Protein AF-A0A7J3QE81-F1 (afdb_monomer_lite)

Secondary structure (DSSP, 8-state):
--HHHHHHHHHHHHHHHHHHHHHHHHHHHHHHHHTT-HHHHHHHHHHHHHHHHHHHHHHHHHHHTTT----SHHHHHHHHHHHHHHHHHHHHHHHHHHH---HHHHHHHHHHHHHT--

Structure (mmCIF, N/CA/C/O backbone):
data_AF-A0A7J3QE81-F1
#
_entry.id   AF-A0A7J3QE81-F1
#
loop_
_atom_site.group_PDB
_atom_site.id
_atom_site.type_symbol
_atom_site.label_atom_id
_atom_site.label_alt_id
_atom_site.label_comp_id
_atom_site.label_asym_id
_atom_site.label_entity_id
_atom_site.label_seq_id
_atom_site.pdbx_PDB_ins_code
_atom_site.Cartn_x
_atom_site.Cartn_y
_atom_site.Cartn_z
_atom_site.occupancy
_atom_site.B_iso_or_equiv
_atom_site.auth_seq_id
_atom_site.auth_comp_id
_atom_site.auth_asym_id
_atom_site.auth_atom_id
_atom_site.pdbx_PDB_model_num
ATOM 1 N N . MET A 1 1 ? -19.732 3.799 19.535 1.00 83.75 1 MET A N 1
ATOM 2 C CA . MET A 1 1 ? -18.946 3.832 18.288 1.00 83.75 1 MET A CA 1
ATOM 3 C C . MET A 1 1 ? -17.736 4.735 18.467 1.00 83.75 1 MET A C 1
ATOM 5 O O . MET A 1 1 ? -17.862 5.957 18.510 1.00 83.75 1 MET A O 1
ATOM 9 N N . ASN A 1 2 ? -16.571 4.127 18.631 1.00 92.69 2 ASN A N 1
ATOM 10 C CA . ASN A 1 2 ? -15.293 4.783 18.830 1.00 92.69 2 ASN A CA 1
ATOM 11 C C . ASN A 1 2 ? -14.618 5.048 17.473 1.00 92.69 2 ASN A C 1
ATOM 13 O O . ASN A 1 2 ? -13.885 4.216 16.943 1.00 92.69 2 ASN A O 1
ATOM 17 N N . ALA A 1 3 ? -14.851 6.234 16.907 1.00 94.56 3 ALA A N 1
ATOM 18 C CA . ALA A 1 3 ? -14.282 6.612 15.611 1.00 94.56 3 ALA A CA 1
ATOM 19 C C . ALA A 1 3 ? -12.741 6.590 15.595 1.00 94.56 3 ALA A C 1
ATOM 21 O O . ALA A 1 3 ? -12.142 6.238 14.582 1.00 94.56 3 ALA A O 1
ATOM 22 N N . LYS A 1 4 ? -12.085 6.910 16.722 1.00 97.00 4 LYS A N 1
ATOM 23 C CA . LYS A 1 4 ? -10.617 6.876 16.828 1.00 97.00 4 LYS A CA 1
ATOM 24 C C . LYS A 1 4 ? -10.076 5.454 16.705 1.00 97.00 4 LYS A C 1
ATOM 26 O O . LYS A 1 4 ? -9.052 5.260 16.059 1.00 97.00 4 LYS A O 1
ATOM 31 N N . ALA A 1 5 ? -10.773 4.478 17.288 1.00 96.94 5 ALA A N 1
ATOM 32 C CA . ALA A 1 5 ? -10.414 3.069 17.159 1.00 96.94 5 ALA A CA 1
ATOM 33 C C . ALA A 1 5 ? -10.543 2.585 15.713 1.00 96.94 5 ALA A C 1
ATOM 35 O O . ALA A 1 5 ? -9.614 1.980 15.189 1.00 96.94 5 ALA A O 1
ATOM 36 N N . ILE A 1 6 ? -11.639 2.942 15.036 1.00 97.69 6 ILE A N 1
ATOM 37 C CA . ILE A 1 6 ? -11.845 2.616 13.617 1.00 97.69 6 ILE A CA 1
ATOM 38 C C . ILE A 1 6 ? -10.710 3.195 12.759 1.00 97.69 6 ILE A C 1
ATOM 40 O O . ILE A 1 6 ? -10.081 2.462 11.997 1.00 97.69 6 ILE A O 1
ATOM 44 N N . ILE A 1 7 ? -10.405 4.492 12.910 1.00 97.88 7 ILE A N 1
ATOM 45 C CA . ILE A 1 7 ? -9.332 5.161 12.155 1.00 97.88 7 ILE A CA 1
ATOM 46 C C . ILE A 1 7 ? -7.980 4.498 12.427 1.00 97.88 7 ILE A C 1
ATOM 48 O O . ILE A 1 7 ? -7.225 4.247 11.486 1.00 97.88 7 ILE A O 1
ATOM 52 N N . TYR A 1 8 ? -7.676 4.190 13.690 1.00 98.12 8 TYR A N 1
ATOM 53 C CA . TYR A 1 8 ? -6.443 3.503 14.060 1.00 98.12 8 TYR A CA 1
ATOM 54 C C . TYR A 1 8 ? -6.327 2.144 13.365 1.00 98.12 8 TYR A C 1
ATOM 56 O O . TYR A 1 8 ? -5.337 1.897 12.677 1.00 98.12 8 TYR A O 1
ATOM 64 N N . THR A 1 9 ? -7.346 1.288 13.483 1.00 97.75 9 THR A N 1
ATOM 65 C CA . THR 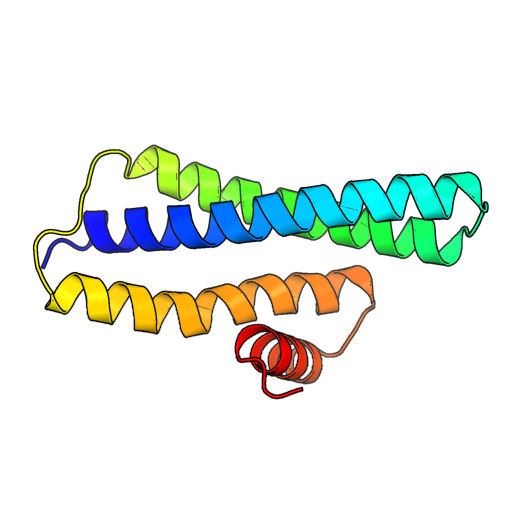A 1 9 ? -7.324 -0.059 12.901 1.00 97.75 9 THR A CA 1
ATOM 66 C C . THR A 1 9 ? -7.215 -0.016 11.377 1.00 97.75 9 THR A C 1
ATOM 68 O O . THR A 1 9 ? -6.366 -0.709 10.817 1.00 97.75 9 THR A O 1
ATOM 71 N N . VAL A 1 10 ? -7.988 0.842 10.703 1.00 98.06 10 VAL A N 1
ATOM 72 C CA . VAL A 1 10 ? -7.892 1.035 9.243 1.00 98.06 10 VAL A CA 1
ATOM 73 C C . VAL A 1 10 ? -6.484 1.485 8.839 1.00 98.06 10 VAL A C 1
ATOM 75 O O . VAL A 1 10 ? -5.908 0.943 7.897 1.00 98.06 10 VAL A O 1
ATOM 78 N N . SER A 1 11 ? -5.896 2.433 9.571 1.00 98.00 11 SER A N 1
ATOM 79 C CA . SER A 1 11 ? -4.557 2.957 9.269 1.00 98.00 11 SER A CA 1
ATOM 80 C C . SER A 1 11 ? -3.462 1.911 9.480 1.00 98.00 11 SER A C 1
ATOM 82 O O . SER A 1 11 ? -2.517 1.844 8.692 1.00 98.00 11 SER A O 1
ATOM 84 N N . VAL A 1 12 ? -3.590 1.064 10.506 1.00 97.75 12 VAL A N 1
ATOM 85 C CA . VAL A 1 12 ? -2.682 -0.071 10.737 1.00 97.75 12 VAL A CA 1
ATOM 86 C C . VAL A 1 12 ? -2.792 -1.091 9.603 1.00 97.75 12 VAL A C 1
ATOM 88 O O . VAL A 1 12 ? -1.761 -1.515 9.083 1.00 97.75 12 VAL A O 1
ATOM 91 N N . LEU A 1 13 ? -4.010 -1.433 9.169 1.00 97.31 13 LEU A N 1
ATOM 92 C CA . LEU A 1 13 ? -4.227 -2.354 8.048 1.00 97.31 13 LEU A CA 1
ATOM 93 C C . LEU A 1 13 ? -3.591 -1.826 6.757 1.00 97.31 13 LEU A C 1
ATOM 95 O O . LEU A 1 13 ? -2.778 -2.526 6.155 1.00 97.31 13 LEU A O 1
ATOM 99 N N . ILE A 1 14 ? -3.874 -0.575 6.383 1.00 98.12 14 ILE A N 1
ATOM 100 C CA . ILE A 1 14 ? -3.272 0.067 5.203 1.00 98.12 14 ILE A CA 1
ATOM 101 C C . ILE A 1 14 ? -1.742 0.049 5.303 1.00 98.12 14 ILE A C 1
ATOM 103 O O . ILE A 1 14 ? -1.070 -0.382 4.369 1.00 98.12 14 ILE A O 1
ATOM 107 N N . SER A 1 15 ? -1.184 0.447 6.451 1.00 98.00 15 SER A N 1
ATOM 108 C CA . SER A 1 15 ? 0.271 0.469 6.651 1.00 98.00 15 SER A CA 1
ATOM 109 C C . SER A 1 15 ? 0.887 -0.923 6.520 1.00 98.00 15 SER A C 1
ATOM 111 O O . SER A 1 15 ? 1.943 -1.067 5.914 1.00 98.00 15 SER A O 1
ATOM 113 N N . SER A 1 16 ? 0.225 -1.958 7.046 1.00 97.06 16 SER A N 1
ATOM 114 C CA . SER A 1 16 ? 0.714 -3.337 6.961 1.00 97.06 16 SER A CA 1
ATOM 115 C C . SER A 1 16 ? 0.762 -3.852 5.520 1.00 97.06 16 SER A C 1
ATOM 117 O O . SER A 1 16 ? 1.779 -4.407 5.105 1.00 97.06 16 SER A O 1
ATOM 119 N N . VAL A 1 17 ? -0.282 -3.587 4.726 1.00 96.62 17 VAL A N 1
ATOM 120 C CA . VAL A 1 17 ? -0.330 -3.953 3.303 1.00 96.62 17 VAL A CA 1
ATOM 121 C C . VAL A 1 17 ? 0.754 -3.209 2.526 1.00 96.62 17 VAL A C 1
ATOM 123 O O . VAL A 1 17 ? 1.528 -3.827 1.797 1.00 96.62 17 VAL A O 1
ATOM 126 N N . LEU A 1 18 ? 0.876 -1.896 2.729 1.00 97.94 18 LEU A N 1
ATOM 127 C CA . LEU A 1 18 ? 1.887 -1.081 2.056 1.00 97.94 18 LEU A CA 1
ATOM 128 C C . LEU A 1 18 ? 3.318 -1.479 2.438 1.00 97.94 18 LEU A C 1
ATOM 130 O O . LEU A 1 18 ? 4.208 -1.416 1.596 1.00 97.94 18 LEU A O 1
ATOM 134 N N . PHE A 1 19 ? 3.550 -1.929 3.672 1.00 98.12 19 PHE A N 1
ATOM 135 C CA . PHE A 1 19 ? 4.858 -2.429 4.093 1.00 98.12 19 PHE A CA 1
ATOM 136 C C . PHE A 1 19 ? 5.241 -3.723 3.359 1.00 98.12 19 PHE A C 1
ATOM 138 O O . PHE A 1 19 ? 6.379 -3.864 2.909 1.00 98.12 19 PHE A O 1
ATOM 145 N N . ILE A 1 20 ? 4.287 -4.642 3.172 1.00 97.25 20 ILE A N 1
ATOM 146 C CA . ILE A 1 20 ? 4.494 -5.859 2.370 1.00 97.25 20 ILE A CA 1
ATOM 147 C C . ILE A 1 20 ? 4.802 -5.483 0.914 1.00 97.25 20 ILE A C 1
ATOM 149 O O . ILE A 1 20 ? 5.779 -5.963 0.340 1.00 97.25 20 ILE A O 1
ATOM 153 N N . LEU A 1 21 ? 4.015 -4.575 0.334 1.00 96.69 21 LEU A N 1
ATOM 154 C CA . LEU A 1 21 ? 4.211 -4.099 -1.037 1.00 96.69 21 LEU A CA 1
ATOM 155 C C . LEU A 1 21 ? 5.547 -3.359 -1.227 1.00 96.69 21 LEU A C 1
ATOM 157 O O . LEU A 1 21 ? 6.176 -3.501 -2.278 1.00 96.69 21 LEU A O 1
ATOM 161 N N . MET A 1 22 ? 6.015 -2.624 -0.213 1.00 98.00 22 MET A N 1
ATOM 162 C CA . MET A 1 22 ? 7.344 -2.004 -0.188 1.00 98.00 22 MET A CA 1
ATOM 163 C C . MET A 1 22 ? 8.445 -3.066 -0.247 1.00 98.00 22 MET A C 1
ATOM 165 O O . MET A 1 22 ? 9.350 -2.966 -1.073 1.00 98.00 22 MET A O 1
ATOM 169 N N . ALA A 1 23 ? 8.357 -4.101 0.595 1.00 97.94 23 ALA A N 1
ATOM 170 C CA . ALA A 1 23 ? 9.336 -5.186 0.610 1.00 97.94 23 ALA A CA 1
ATOM 171 C C . ALA A 1 23 ? 9.411 -5.892 -0.753 1.00 97.94 23 ALA A C 1
ATOM 173 O O . ALA A 1 23 ? 10.504 -6.099 -1.279 1.00 97.94 23 ALA A O 1
ATOM 174 N N . ILE A 1 24 ? 8.256 -6.175 -1.365 1.00 97.06 24 ILE A N 1
ATOM 175 C CA . ILE A 1 24 ? 8.172 -6.735 -2.722 1.00 97.06 24 ILE A CA 1
ATOM 176 C C . ILE A 1 24 ? 8.822 -5.790 -3.746 1.00 97.06 24 ILE A C 1
ATOM 178 O O . ILE A 1 24 ? 9.627 -6.231 -4.565 1.00 97.06 24 ILE A O 1
ATOM 182 N N . GLY A 1 25 ? 8.546 -4.486 -3.675 1.00 97.12 25 GLY A N 1
ATOM 183 C CA . GLY A 1 25 ? 9.163 -3.493 -4.559 1.00 97.12 25 GLY A CA 1
ATOM 184 C C . GLY A 1 25 ? 10.685 -3.439 -4.456 1.00 97.12 25 GLY A C 1
ATOM 185 O O . GLY A 1 25 ? 11.363 -3.318 -5.471 1.00 97.12 25 GLY A O 1
ATOM 186 N N . ILE A 1 26 ? 11.237 -3.567 -3.246 1.00 98.12 26 ILE A N 1
ATOM 187 C CA . ILE A 1 26 ? 12.691 -3.590 -3.028 1.00 98.12 26 ILE A CA 1
ATOM 188 C C . ILE A 1 26 ? 13.309 -4.839 -3.668 1.00 98.12 26 ILE A C 1
ATOM 190 O O . ILE A 1 26 ? 14.376 -4.744 -4.274 1.00 98.12 26 ILE A O 1
ATOM 194 N N . ILE A 1 27 ? 12.635 -5.993 -3.590 1.00 98.12 27 ILE A N 1
ATOM 195 C CA . ILE A 1 27 ? 13.067 -7.219 -4.281 1.00 98.12 27 ILE A CA 1
ATOM 196 C C . ILE A 1 27 ? 13.098 -6.986 -5.798 1.00 98.12 27 ILE A C 1
ATOM 198 O O . ILE A 1 27 ? 14.091 -7.299 -6.449 1.00 98.12 27 ILE A O 1
ATOM 202 N N . PHE A 1 28 ? 12.057 -6.387 -6.377 1.00 97.12 28 PHE A N 1
ATOM 203 C CA . PHE A 1 28 ? 12.053 -6.082 -7.811 1.00 97.12 28 PHE A CA 1
ATOM 204 C C . PHE A 1 28 ? 13.108 -5.044 -8.201 1.00 97.12 28 PHE A C 1
ATOM 206 O O . PHE A 1 28 ? 13.750 -5.188 -9.238 1.00 97.12 28 PHE A O 1
ATOM 213 N N . TYR A 1 29 ? 13.357 -4.044 -7.356 1.00 96.81 29 TYR A N 1
ATOM 214 C CA . TYR A 1 29 ? 14.400 -3.050 -7.593 1.00 96.81 29 TYR A CA 1
ATOM 215 C C . TYR A 1 29 ? 15.782 -3.704 -7.692 1.00 96.81 29 TYR A C 1
ATOM 217 O O . TYR A 1 29 ? 16.540 -3.405 -8.615 1.00 96.81 29 TYR A O 1
ATOM 225 N N . THR A 1 30 ? 16.111 -4.620 -6.774 1.00 96.25 30 THR A N 1
ATOM 226 C CA . THR A 1 30 ? 17.403 -5.321 -6.805 1.00 96.25 30 THR A CA 1
ATOM 227 C C . THR A 1 30 ? 17.517 -6.246 -8.012 1.00 96.25 30 THR A C 1
ATOM 229 O O . THR A 1 30 ? 18.572 -6.269 -8.644 1.00 96.25 30 THR A O 1
ATOM 232 N N . LEU A 1 31 ? 16.434 -6.937 -8.386 1.00 96.75 31 LEU A N 1
ATOM 233 C CA . LEU A 1 31 ? 16.390 -7.758 -9.596 1.00 96.75 31 LEU A CA 1
ATOM 234 C C . LEU A 1 31 ? 16.623 -6.912 -10.855 1.00 96.75 31 LEU A C 1
ATOM 236 O O . LEU A 1 31 ? 17.557 -7.187 -11.602 1.00 96.75 31 LEU A O 1
ATOM 240 N N . TYR A 1 32 ? 15.843 -5.856 -11.087 1.00 96.81 32 TYR A N 1
ATOM 241 C CA . TYR A 1 32 ? 15.988 -5.039 -12.300 1.00 96.81 32 TYR A CA 1
ATOM 242 C C . TYR A 1 32 ? 17.318 -4.285 -12.361 1.00 96.81 32 TYR A C 1
ATOM 244 O O . TYR A 1 32 ? 17.861 -4.092 -13.447 1.00 96.81 32 TYR A O 1
ATOM 252 N N . SER A 1 33 ? 17.875 -3.920 -11.204 1.00 95.25 33 SER A N 1
ATOM 253 C CA . SER A 1 33 ? 19.234 -3.382 -11.111 1.00 95.25 33 SER A CA 1
ATOM 254 C C . SER A 1 33 ? 20.281 -4.418 -11.539 1.00 95.25 33 SER A C 1
ATOM 256 O O . SER A 1 33 ? 21.156 -4.109 -12.345 1.00 95.25 33 SER A O 1
ATOM 258 N N . TYR A 1 34 ? 20.154 -5.669 -11.082 1.00 96.00 34 TYR A N 1
ATOM 259 C CA . TYR A 1 34 ? 21.061 -6.759 -11.457 1.00 96.00 34 TYR A CA 1
ATOM 260 C C . TYR A 1 34 ? 21.037 -7.053 -12.965 1.00 96.00 34 TYR A C 1
ATOM 262 O O . TYR A 1 34 ? 22.090 -7.190 -13.585 1.00 96.00 34 TYR A O 1
ATOM 270 N N . TRP A 1 35 ? 19.847 -7.094 -13.569 1.00 95.88 35 TRP A N 1
ATOM 271 C CA . TRP A 1 35 ? 19.675 -7.343 -15.007 1.00 95.88 35 TRP A CA 1
ATOM 272 C C . TRP A 1 35 ? 19.909 -6.104 -15.888 1.00 95.88 35 TRP A C 1
ATOM 274 O O . TRP A 1 35 ? 19.855 -6.214 -17.108 1.00 95.88 35 TRP A O 1
ATOM 284 N N . SER A 1 36 ? 20.213 -4.939 -15.300 1.00 94.31 36 SER A N 1
ATOM 285 C CA . SER A 1 36 ? 20.419 -3.667 -16.017 1.00 94.31 36 SER A CA 1
ATOM 286 C C . SER A 1 36 ? 19.213 -3.210 -16.863 1.00 94.31 36 SER A C 1
ATOM 288 O O . SER A 1 36 ? 19.371 -2.517 -17.869 1.00 94.31 36 SER A O 1
ATOM 290 N N . GLU A 1 37 ? 17.995 -3.547 -16.431 1.00 95.94 37 GLU A N 1
ATOM 291 C CA . GLU A 1 37 ? 16.739 -3.183 -17.102 1.00 95.94 37 GLU A CA 1
ATOM 292 C C . GLU A 1 37 ? 16.284 -1.772 -16.693 1.00 95.94 37 GLU A C 1
ATOM 294 O O . GLU A 1 37 ? 15.476 -1.587 -15.778 1.00 95.94 37 GLU A O 1
ATOM 299 N N . LEU A 1 38 ? 16.812 -0.746 -17.370 1.00 94.06 38 LEU A N 1
ATOM 300 C CA . LEU A 1 38 ? 16.623 0.668 -17.000 1.00 94.06 38 LEU A CA 1
ATOM 301 C C . LEU A 1 38 ? 15.149 1.110 -16.945 1.00 94.06 38 LEU A C 1
ATOM 303 O O . LEU A 1 38 ? 14.763 1.877 -16.056 1.00 94.06 38 LEU A O 1
ATOM 307 N N . ASN A 1 39 ? 14.313 0.617 -17.862 1.00 94.81 39 ASN A N 1
ATOM 308 C CA . ASN A 1 39 ? 12.886 0.951 -17.887 1.00 94.81 39 ASN A CA 1
ATOM 309 C C . ASN A 1 39 ? 12.161 0.383 -16.660 1.00 94.81 39 ASN A C 1
ATOM 311 O O . ASN A 1 39 ? 11.455 1.112 -15.960 1.00 94.81 39 ASN A O 1
ATOM 315 N N . ALA A 1 40 ? 12.384 -0.898 -16.357 1.00 94.69 40 ALA A N 1
ATOM 316 C CA . ALA A 1 40 ? 11.779 -1.556 -15.202 1.00 94.69 40 ALA A CA 1
ATOM 317 C C . ALA A 1 40 ? 12.292 -0.966 -13.878 1.00 94.69 40 ALA A C 1
ATOM 319 O O . ALA A 1 40 ? 11.517 -0.780 -12.935 1.00 94.69 40 ALA A O 1
ATOM 320 N N . LEU A 1 41 ? 13.573 -0.587 -13.824 1.00 96.62 41 LEU A N 1
ATOM 321 C CA . LEU A 1 41 ? 14.163 0.117 -12.687 1.00 96.62 41 LEU A CA 1
ATOM 322 C C . LEU A 1 41 ? 13.464 1.462 -12.439 1.00 96.62 41 LEU A C 1
ATOM 324 O O . LEU A 1 41 ? 13.088 1.759 -11.307 1.00 96.62 41 LEU A O 1
ATOM 328 N N . THR A 1 42 ? 13.233 2.247 -13.495 1.00 96.81 42 THR A N 1
ATOM 329 C CA . THR A 1 42 ? 12.570 3.559 -13.405 1.00 96.81 42 THR A CA 1
ATOM 330 C C . THR A 1 42 ? 11.139 3.423 -12.886 1.00 96.81 42 THR A C 1
ATOM 332 O O . THR A 1 42 ? 10.749 4.135 -11.959 1.00 96.81 42 THR A O 1
ATOM 335 N N . ILE A 1 43 ? 10.375 2.463 -13.417 1.00 97.31 43 ILE A N 1
ATOM 336 C CA . ILE A 1 43 ? 9.016 2.157 -12.943 1.00 97.31 43 ILE A CA 1
ATOM 337 C C . ILE A 1 43 ? 9.041 1.746 -11.467 1.00 97.31 43 ILE A C 1
ATOM 339 O O . ILE A 1 43 ? 8.251 2.248 -10.667 1.00 97.31 43 ILE A O 1
ATOM 343 N N . THR A 1 44 ? 9.984 0.885 -11.081 1.00 97.69 44 THR A N 1
ATOM 344 C CA . THR A 1 44 ? 10.089 0.392 -9.702 1.00 97.69 44 THR A CA 1
ATOM 345 C C . THR A 1 44 ? 10.455 1.508 -8.725 1.00 97.69 44 THR A C 1
ATOM 347 O O . THR A 1 44 ? 9.909 1.565 -7.626 1.00 97.69 44 THR A O 1
ATOM 350 N N . ILE A 1 45 ? 11.312 2.454 -9.118 1.00 97.94 45 ILE A N 1
ATOM 351 C CA . ILE A 1 45 ? 11.611 3.639 -8.300 1.00 97.94 45 ILE A CA 1
ATOM 352 C C . ILE A 1 45 ? 10.346 4.484 -8.096 1.00 97.94 45 ILE A C 1
ATOM 354 O O . ILE A 1 45 ? 10.044 4.861 -6.962 1.00 97.94 45 ILE A O 1
ATOM 358 N N . ARG A 1 46 ? 9.569 4.745 -9.159 1.00 98.06 46 ARG A N 1
ATOM 359 C CA . ARG A 1 46 ? 8.296 5.486 -9.052 1.00 98.06 46 ARG A CA 1
ATOM 360 C C . ARG A 1 46 ? 7.305 4.765 -8.133 1.00 98.06 46 ARG A C 1
ATOM 362 O O . ARG A 1 46 ? 6.696 5.400 -7.275 1.00 98.06 46 ARG A O 1
ATOM 369 N N . TYR A 1 47 ? 7.190 3.446 -8.274 1.00 98.06 47 TYR A N 1
ATOM 370 C CA . TYR A 1 47 ? 6.390 2.582 -7.403 1.00 98.06 47 TYR A CA 1
ATOM 371 C C . TYR A 1 47 ? 6.807 2.715 -5.929 1.00 98.06 47 TYR A C 1
ATOM 373 O O . TYR A 1 47 ? 5.964 2.975 -5.070 1.00 98.06 47 TYR A O 1
ATOM 381 N N . LEU A 1 48 ? 8.108 2.618 -5.632 1.00 98.44 48 LEU A N 1
ATOM 382 C CA . LEU A 1 48 ? 8.635 2.741 -4.270 1.00 98.44 48 LEU A CA 1
ATOM 383 C C . LEU A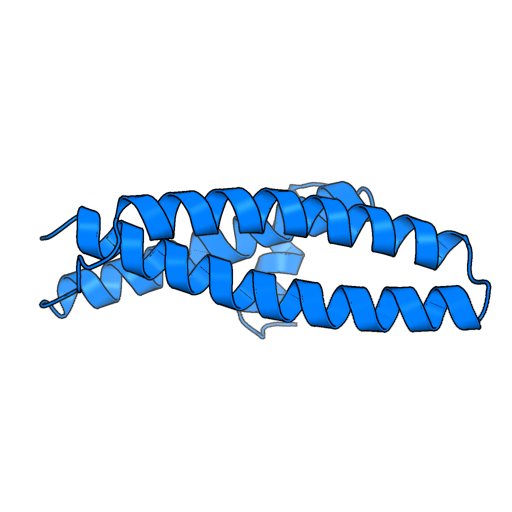 1 48 ? 8.366 4.128 -3.671 1.00 98.44 48 LEU A C 1
ATOM 385 O O . LEU A 1 48 ? 8.009 4.219 -2.498 1.00 98.44 48 LEU A O 1
ATOM 389 N N . ILE A 1 49 ? 8.481 5.198 -4.464 1.00 98.31 49 ILE A N 1
ATOM 390 C CA . ILE A 1 49 ? 8.150 6.565 -4.029 1.00 98.31 49 ILE A CA 1
ATOM 391 C C . ILE A 1 49 ? 6.662 6.678 -3.678 1.00 98.31 49 ILE A C 1
ATOM 393 O O . ILE A 1 49 ? 6.331 7.180 -2.602 1.00 98.31 49 ILE A O 1
ATOM 397 N N . ALA A 1 50 ? 5.769 6.186 -4.543 1.00 97.88 50 ALA A N 1
ATOM 398 C CA . 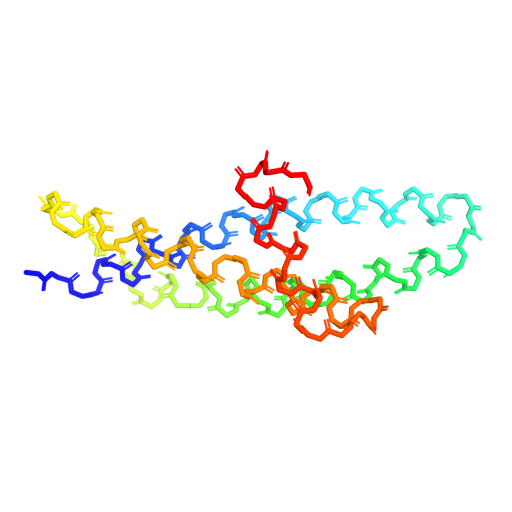ALA A 1 50 ? 4.329 6.223 -4.288 1.00 97.88 50 ALA A CA 1
ATOM 399 C C . ALA A 1 50 ? 3.971 5.479 -2.994 1.00 97.88 50 ALA A C 1
ATOM 401 O O . ALA A 1 50 ? 3.273 6.027 -2.138 1.00 97.88 50 ALA A O 1
ATOM 402 N N . ILE A 1 51 ? 4.523 4.277 -2.799 1.00 98.31 51 ILE A N 1
ATOM 403 C CA . ILE A 1 51 ? 4.313 3.513 -1.566 1.00 98.31 51 ILE A CA 1
ATOM 404 C C . ILE A 1 51 ? 4.907 4.225 -0.357 1.00 98.31 51 ILE A C 1
ATOM 406 O O . ILE A 1 51 ? 4.249 4.276 0.676 1.00 98.31 51 ILE A O 1
ATOM 410 N N . ALA A 1 52 ? 6.113 4.788 -0.452 1.00 98.25 52 ALA A N 1
ATOM 411 C CA . ALA A 1 52 ? 6.749 5.476 0.671 1.00 98.25 52 ALA A CA 1
ATOM 412 C C . ALA A 1 52 ? 5.893 6.647 1.173 1.00 98.25 52 ALA A C 1
ATOM 414 O O . ALA A 1 52 ? 5.731 6.814 2.385 1.00 98.25 52 ALA A O 1
ATOM 415 N N . ILE A 1 53 ? 5.302 7.420 0.258 1.00 97.94 53 ILE A N 1
ATOM 416 C CA . ILE A 1 53 ? 4.401 8.528 0.597 1.00 97.94 53 ILE A CA 1
ATOM 417 C C . ILE A 1 53 ? 3.139 7.993 1.283 1.00 97.94 53 ILE A C 1
ATOM 419 O O . ILE A 1 53 ? 2.819 8.419 2.396 1.00 97.94 53 ILE A O 1
ATOM 423 N N . SER A 1 54 ? 2.448 7.030 0.668 1.00 97.94 54 SER A N 1
ATOM 424 C CA . SER A 1 54 ? 1.214 6.460 1.224 1.00 97.94 54 SER A CA 1
ATOM 425 C C . SER A 1 54 ? 1.441 5.784 2.579 1.00 97.94 54 SER A C 1
ATOM 427 O O . SER A 1 54 ? 0.662 5.998 3.509 1.00 97.94 54 SER A O 1
ATOM 429 N N . LEU A 1 55 ? 2.536 5.032 2.718 1.00 98.38 55 LEU A N 1
ATOM 430 C CA . LEU A 1 55 ? 2.928 4.350 3.950 1.00 98.38 55 LEU A CA 1
ATOM 431 C C . LEU A 1 55 ? 3.263 5.351 5.053 1.00 98.38 55 LEU A C 1
ATOM 433 O O . LEU A 1 55 ? 2.897 5.133 6.206 1.00 98.38 55 LEU A O 1
ATOM 437 N N . SER A 1 56 ? 3.933 6.456 4.716 1.00 98.25 56 SER A N 1
ATOM 438 C CA . SER A 1 56 ? 4.233 7.517 5.681 1.00 98.25 56 SER A CA 1
ATOM 439 C C . SER A 1 56 ? 2.946 8.137 6.216 1.00 98.25 56 SER A C 1
ATOM 441 O O . SER A 1 56 ? 2.781 8.249 7.429 1.00 98.25 56 SER A O 1
ATOM 443 N N . ILE A 1 57 ? 1.998 8.469 5.333 1.00 98.12 57 ILE A N 1
ATOM 444 C CA . ILE A 1 57 ? 0.703 9.042 5.724 1.00 98.12 57 ILE A CA 1
ATOM 445 C C . ILE A 1 57 ? -0.064 8.069 6.627 1.00 98.12 57 ILE A C 1
ATOM 447 O O . ILE A 1 57 ? -0.478 8.449 7.724 1.00 98.12 57 ILE A O 1
ATOM 451 N N . SER A 1 58 ? -0.220 6.808 6.213 1.00 97.88 58 SER A N 1
ATOM 452 C CA . SER A 1 58 ? -0.968 5.819 6.996 1.00 97.88 58 SER A CA 1
ATOM 453 C C . SER A 1 58 ? -0.299 5.525 8.341 1.00 97.88 58 SER A C 1
ATOM 455 O O . SER A 1 58 ? -0.985 5.413 9.358 1.00 97.88 58 SER A O 1
ATOM 457 N N . SER A 1 59 ? 1.036 5.477 8.379 1.00 98.00 59 SER A N 1
ATOM 458 C CA . SER A 1 59 ? 1.799 5.244 9.610 1.00 98.00 59 SER A CA 1
ATOM 459 C C . SER A 1 59 ? 1.706 6.426 10.574 1.00 98.00 59 SER A C 1
ATOM 461 O O . SER A 1 59 ? 1.573 6.214 11.778 1.00 98.00 59 SER A O 1
ATOM 463 N N . ILE A 1 60 ? 1.719 7.666 10.070 1.00 98.44 60 ILE A N 1
ATOM 464 C CA . ILE A 1 60 ? 1.517 8.872 10.888 1.00 98.44 60 ILE A CA 1
ATOM 465 C C . ILE A 1 60 ? 0.121 8.853 11.516 1.00 98.44 60 ILE A C 1
ATOM 467 O O . ILE A 1 60 ? -0.009 9.067 12.721 1.00 98.44 60 ILE A O 1
ATOM 471 N N . ILE A 1 61 ? -0.920 8.542 10.738 1.00 98.06 61 ILE A N 1
ATOM 472 C CA . ILE A 1 61 ? -2.290 8.451 11.264 1.00 98.06 61 ILE A CA 1
ATOM 473 C C . ILE A 1 61 ? -2.381 7.335 12.317 1.00 98.06 61 ILE A C 1
ATOM 475 O O . ILE A 1 61 ? -2.905 7.559 13.411 1.00 98.06 61 ILE A O 1
ATOM 479 N N . ALA A 1 62 ? -1.810 6.158 12.041 1.00 97.62 62 ALA A N 1
ATOM 480 C CA . ALA A 1 62 ? -1.761 5.057 13.002 1.00 97.62 62 ALA A CA 1
ATOM 481 C C . ALA A 1 62 ? -1.021 5.448 14.294 1.00 97.62 62 ALA A C 1
ATOM 483 O O . ALA A 1 62 ? -1.442 5.073 15.388 1.00 97.62 62 ALA A O 1
ATOM 484 N N . PHE A 1 63 ? 0.053 6.232 14.195 1.00 97.56 63 PHE A N 1
ATOM 485 C CA . PHE A 1 63 ? 0.792 6.724 15.353 1.00 97.56 63 PHE A CA 1
ATOM 486 C C . PHE A 1 63 ? -0.032 7.712 16.191 1.00 97.56 63 PHE A C 1
ATOM 488 O O . PHE A 1 63 ? -0.082 7.570 17.413 1.00 97.56 63 PHE A O 1
ATOM 495 N N . ILE A 1 64 ? -0.730 8.659 15.551 1.00 98.00 64 ILE A N 1
ATOM 496 C CA . ILE A 1 64 ? -1.577 9.660 16.226 1.00 98.00 64 ILE A CA 1
ATOM 497 C C . ILE A 1 64 ? -2.696 8.994 17.039 1.00 98.00 64 ILE A C 1
ATOM 499 O O . ILE A 1 64 ? -2.977 9.409 18.163 1.00 98.00 64 ILE A O 1
ATOM 503 N N . PHE A 1 65 ? -3.328 7.953 16.493 1.00 97.19 65 PHE A N 1
ATOM 504 C CA . PHE A 1 65 ? -4.453 7.263 17.137 1.00 97.19 65 PHE A CA 1
ATOM 505 C C . PHE A 1 65 ? -4.054 5.969 17.861 1.00 97.19 65 PHE A C 1
ATOM 507 O O . PHE A 1 65 ? -4.922 5.163 18.208 1.00 97.19 65 PHE A O 1
ATOM 514 N N . LYS A 1 66 ? -2.759 5.764 18.126 1.00 95.06 66 LYS A N 1
ATOM 515 C CA . LYS A 1 66 ? -2.246 4.555 18.778 1.00 95.06 66 LYS A CA 1
ATOM 516 C C . LYS A 1 66 ? -2.963 4.258 20.099 1.00 95.06 66 LYS A C 1
ATOM 518 O O . LYS A 1 66 ? -3.180 5.144 20.919 1.00 95.06 66 LYS A O 1
ATOM 523 N N . GLY A 1 67 ? -3.293 2.982 20.311 1.00 91.12 67 GLY A N 1
ATOM 524 C CA . GLY A 1 67 ? -3.905 2.487 21.550 1.00 91.12 67 GLY A CA 1
ATOM 525 C C . GLY A 1 67 ? -5.435 2.548 21.587 1.00 91.12 67 GLY A C 1
ATOM 526 O O . GLY A 1 67 ? -6.028 2.041 22.535 1.00 91.12 67 GLY A O 1
ATOM 527 N N . ASN A 1 68 ? -6.090 3.104 20.562 1.00 93.19 68 ASN A N 1
ATOM 528 C CA . ASN A 1 68 ? -7.545 3.027 20.435 1.00 93.19 68 ASN A CA 1
ATOM 529 C C . ASN A 1 68 ? -7.927 1.682 19.801 1.00 93.19 68 ASN A C 1
ATOM 531 O O . ASN A 1 68 ? -7.764 1.504 18.601 1.00 93.19 68 ASN A O 1
ATOM 535 N N . MET A 1 69 ? -8.424 0.734 20.593 1.00 91.44 69 MET A N 1
ATOM 536 C CA . MET A 1 69 ? -8.829 -0.590 20.104 1.00 91.44 69 MET A CA 1
ATOM 537 C C . MET A 1 69 ? -10.334 -0.643 19.842 1.00 91.44 69 MET A C 1
ATOM 539 O O . MET A 1 69 ? -11.111 -0.039 20.584 1.00 91.44 69 MET A O 1
ATOM 543 N N . ILE A 1 70 ? -10.733 -1.368 18.794 1.00 94.44 70 ILE A N 1
ATOM 544 C CA . ILE A 1 70 ? -12.143 -1.689 18.547 1.00 94.44 70 ILE A CA 1
ATOM 545 C C . ILE A 1 70 ? -12.651 -2.629 19.642 1.00 94.44 70 ILE A C 1
ATOM 547 O O . ILE A 1 70 ? -11.947 -3.557 20.047 1.00 94.44 70 ILE A O 1
ATOM 551 N N . THR A 1 71 ? -13.865 -2.383 20.125 1.00 92.88 71 THR A N 1
ATOM 552 C CA . THR A 1 71 ? -14.490 -3.198 21.185 1.00 92.88 71 THR A CA 1
ATOM 553 C C . THR A 1 71 ? -15.845 -3.762 20.779 1.00 92.88 71 THR A C 1
ATOM 555 O O . THR A 1 71 ? -16.358 -4.656 21.445 1.00 92.88 71 THR A O 1
ATOM 558 N N . ASP A 1 72 ? -16.426 -3.242 19.698 1.00 94.81 72 ASP A N 1
ATOM 559 C CA . ASP A 1 72 ? -17.747 -3.616 19.199 1.00 94.81 72 ASP A CA 1
ATOM 560 C C . ASP A 1 72 ? -17.640 -4.297 17.822 1.00 94.81 72 ASP A C 1
ATOM 562 O O . ASP A 1 72 ? -16.806 -3.934 16.987 1.00 94.81 72 ASP A O 1
ATOM 566 N N . ILE A 1 73 ? -18.516 -5.267 17.557 1.00 95.81 73 ILE A N 1
ATOM 567 C CA . ILE A 1 73 ? -18.619 -5.937 16.257 1.00 95.81 73 ILE A CA 1
ATOM 568 C C . ILE A 1 73 ? -19.013 -4.961 15.141 1.00 95.81 73 ILE A C 1
ATOM 570 O O . ILE A 1 73 ? -18.523 -5.081 14.016 1.00 95.81 73 ILE A O 1
ATOM 574 N N . VAL A 1 74 ? -19.840 -3.956 15.448 1.00 96.56 74 VAL A N 1
ATOM 575 C CA . VAL A 1 74 ? -20.249 -2.927 14.479 1.00 96.56 74 VAL A CA 1
ATOM 576 C C . VAL A 1 74 ? -19.038 -2.111 14.020 1.00 96.56 74 VAL A C 1
ATOM 578 O O . VAL A 1 74 ? -18.904 -1.819 12.834 1.00 96.56 74 VAL A O 1
ATOM 581 N N . GLU A 1 75 ? -18.112 -1.798 14.930 1.00 96.50 75 GLU A N 1
ATOM 582 C CA . GLU A 1 75 ? -16.860 -1.108 14.596 1.00 96.50 75 GLU A CA 1
ATOM 583 C C . GLU A 1 75 ? -15.989 -1.969 13.677 1.00 96.50 75 GLU A C 1
ATOM 585 O O . GLU A 1 75 ? -15.439 -1.456 12.705 1.00 96.50 75 GLU A O 1
ATOM 590 N N . GLY A 1 76 ? -15.929 -3.281 13.930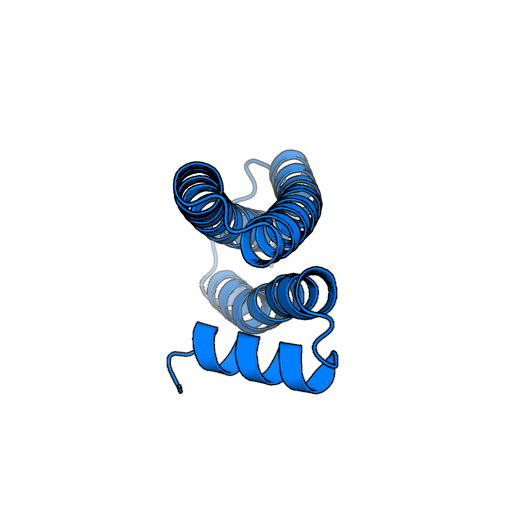 1.00 96.25 76 GLY A N 1
ATOM 591 C CA . GLY A 1 76 ? -15.245 -4.241 13.063 1.00 96.25 76 GLY A CA 1
ATOM 592 C C . GLY A 1 76 ? -15.797 -4.258 11.633 1.00 96.25 76 GLY A C 1
ATOM 593 O O . GLY A 1 76 ? -15.024 -4.165 10.680 1.00 96.25 76 GLY A O 1
ATOM 594 N N . PHE A 1 77 ? -17.122 -4.296 11.461 1.00 97.75 77 PHE A N 1
ATOM 595 C CA . PHE A 1 77 ? -17.741 -4.227 10.129 1.00 97.75 77 PHE A CA 1
ATOM 596 C C . PHE A 1 77 ? -17.435 -2.913 9.402 1.00 97.75 77 PHE A C 1
ATOM 598 O O . PHE A 1 77 ? -17.166 -2.925 8.200 1.00 97.75 77 PHE A O 1
ATOM 605 N N . ILE A 1 78 ? -17.430 -1.789 10.123 1.00 97.69 78 ILE A N 1
ATOM 606 C CA . ILE A 1 78 ? -17.080 -0.486 9.545 1.00 97.69 78 ILE A CA 1
ATOM 607 C C . ILE A 1 78 ? -15.614 -0.471 9.097 1.00 97.69 78 ILE A C 1
ATOM 609 O O . ILE A 1 78 ? -15.326 -0.001 7.998 1.00 97.69 78 ILE A O 1
ATOM 613 N N . VAL A 1 79 ? -14.694 -1.010 9.907 1.00 97.69 79 VAL A N 1
ATOM 614 C CA . VAL A 1 79 ? -13.275 -1.142 9.534 1.00 97.69 79 VAL A CA 1
ATOM 615 C C . VAL A 1 79 ? -13.137 -1.935 8.238 1.00 97.69 79 VAL A C 1
ATOM 617 O O . VAL A 1 79 ? -12.466 -1.465 7.323 1.00 97.69 79 VAL A O 1
ATOM 620 N N . VAL A 1 80 ? -13.802 -3.090 8.131 1.00 96.88 80 VAL A N 1
ATOM 621 C CA . VAL A 1 80 ? -13.780 -3.909 6.911 1.00 96.88 80 VAL A CA 1
ATOM 622 C C . VAL A 1 80 ? -14.275 -3.088 5.720 1.00 96.88 80 VAL A C 1
ATOM 624 O O . VAL A 1 80 ? -13.534 -2.920 4.756 1.00 96.88 80 VAL A O 1
ATOM 627 N N . LEU A 1 81 ? -15.472 -2.505 5.797 1.00 97.31 81 LEU A N 1
ATOM 628 C CA . LEU A 1 81 ? -16.049 -1.734 4.693 1.00 97.31 81 LEU A CA 1
ATOM 629 C C . LEU A 1 81 ? -15.138 -0.583 4.232 1.00 97.31 81 LEU A C 1
ATOM 631 O O . LEU A 1 81 ? -14.932 -0.399 3.034 1.00 97.31 81 LEU A O 1
ATOM 635 N N . ILE A 1 82 ? -14.551 0.161 5.172 1.00 97.75 82 ILE A N 1
ATOM 636 C CA . ILE A 1 82 ? -13.633 1.260 4.852 1.00 97.75 82 ILE A CA 1
ATOM 637 C C . ILE A 1 82 ? -12.344 0.727 4.217 1.00 97.75 82 ILE A C 1
ATOM 639 O O . ILE A 1 82 ? -11.896 1.268 3.206 1.00 97.75 82 ILE A O 1
ATOM 643 N N . SER A 1 83 ? -11.742 -0.327 4.774 1.00 96.56 83 SER A N 1
ATOM 644 C CA . SER A 1 83 ? -10.505 -0.913 4.245 1.00 96.56 83 SER A CA 1
ATOM 645 C C . SER A 1 83 ? -10.681 -1.464 2.830 1.00 96.56 83 SER A C 1
ATOM 647 O O . SER A 1 83 ? -9.790 -1.274 2.006 1.00 96.56 83 SER A O 1
ATOM 649 N N . TRP A 1 84 ? -11.836 -2.062 2.525 1.00 96.12 84 TRP A N 1
ATOM 650 C CA . TRP A 1 84 ? -12.169 -2.560 1.185 1.00 96.12 84 TRP A CA 1
ATOM 651 C C . TRP A 1 84 ? -12.258 -1.465 0.118 1.00 96.12 84 TRP A C 1
ATOM 653 O O . TRP A 1 84 ? -12.120 -1.762 -1.062 1.00 96.12 84 TRP A O 1
ATOM 663 N N . ILE A 1 85 ? -12.458 -0.206 0.511 1.00 96.56 85 ILE A N 1
ATOM 664 C CA . ILE A 1 85 ? -12.486 0.935 -0.412 1.00 96.56 85 ILE A CA 1
ATOM 665 C C . ILE A 1 85 ? -11.129 1.641 -0.423 1.00 96.56 85 ILE A C 1
ATOM 667 O O . ILE A 1 85 ? -10.565 1.910 -1.484 1.00 96.56 85 ILE A O 1
ATOM 671 N N . LEU A 1 86 ? -10.587 1.944 0.760 1.00 97.94 86 LEU A N 1
ATOM 672 C CA . LEU A 1 86 ? -9.378 2.753 0.886 1.00 97.94 86 LEU A CA 1
ATOM 673 C C . LEU A 1 86 ? -8.121 2.027 0.424 1.00 97.94 86 LEU A C 1
ATOM 675 O O . LEU A 1 86 ? -7.266 2.678 -0.171 1.00 97.94 86 LEU A O 1
ATOM 679 N N . ILE A 1 87 ? -7.984 0.720 0.677 1.00 97.75 87 ILE A N 1
ATOM 680 C CA . ILE A 1 87 ? -6.794 -0.014 0.232 1.00 97.75 87 ILE A CA 1
ATOM 681 C C . ILE A 1 87 ? -6.712 0.023 -1.302 1.00 97.75 87 ILE A C 1
ATOM 683 O O . ILE A 1 87 ? -5.723 0.575 -1.789 1.00 97.75 87 ILE A O 1
ATOM 687 N N . PRO A 1 88 ? -7.745 -0.404 -2.063 1.00 97.69 88 PRO A N 1
ATOM 688 C CA . PRO A 1 88 ? -7.741 -0.281 -3.518 1.00 97.69 88 PRO A CA 1
ATOM 689 C C . PRO A 1 88 ? -7.550 1.147 -4.021 1.00 97.69 88 PRO A C 1
ATOM 691 O O . PRO A 1 88 ? -6.827 1.364 -4.989 1.00 97.69 88 PRO A O 1
ATOM 694 N N . PHE A 1 89 ? -8.156 2.140 -3.369 1.00 98.06 89 PHE A N 1
ATOM 695 C CA . PHE A 1 89 ? -7.989 3.540 -3.760 1.00 98.06 89 PHE A CA 1
ATOM 696 C C . PHE A 1 89 ? -6.530 4.010 -3.630 1.00 98.06 89 PHE A C 1
ATOM 698 O O . PHE A 1 89 ? -5.999 4.672 -4.521 1.00 98.06 89 PHE A O 1
ATOM 705 N N . ILE A 1 90 ? -5.855 3.634 -2.541 1.00 97.81 90 ILE A N 1
ATOM 706 C CA . ILE A 1 90 ? -4.449 3.978 -2.308 1.00 97.81 90 ILE A CA 1
ATOM 707 C C . ILE A 1 90 ? -3.534 3.223 -3.279 1.00 97.81 90 ILE A C 1
ATOM 709 O O . ILE A 1 90 ? -2.616 3.821 -3.836 1.00 97.81 90 ILE A O 1
ATOM 713 N N . THR A 1 91 ? -3.772 1.936 -3.529 1.00 96.56 91 THR A N 1
ATOM 714 C CA . THR A 1 91 ? -2.957 1.168 -4.484 1.00 96.56 91 THR A CA 1
ATOM 715 C C . THR A 1 91 ? -3.228 1.562 -5.941 1.00 96.56 91 THR A C 1
ATOM 717 O O . THR A 1 91 ? -2.318 1.489 -6.763 1.00 96.56 91 THR A O 1
ATOM 720 N N . ALA A 1 92 ? -4.402 2.115 -6.262 1.00 98.00 92 ALA A N 1
ATOM 721 C CA . ALA A 1 92 ? -4.679 2.722 -7.568 1.00 98.00 92 ALA A CA 1
ATOM 722 C C . ALA A 1 92 ? -3.775 3.930 -7.845 1.00 98.00 92 ALA A C 1
ATOM 724 O O . ALA A 1 92 ? -3.268 4.089 -8.955 1.00 98.00 92 ALA A O 1
ATOM 725 N N . PHE A 1 93 ? -3.505 4.754 -6.825 1.00 97.62 93 PHE A N 1
ATOM 726 C CA . PHE A 1 93 ? -2.541 5.851 -6.942 1.00 97.62 93 PHE A CA 1
ATOM 727 C C . PHE A 1 93 ? -1.134 5.344 -7.292 1.00 97.62 93 PHE A C 1
ATOM 729 O O . PHE A 1 93 ? -0.428 5.992 -8.063 1.00 97.62 93 PHE A O 1
ATOM 736 N N . VAL A 1 94 ? -0.739 4.169 -6.791 1.00 96.69 94 VAL A N 1
ATOM 737 C CA . VAL A 1 94 ? 0.554 3.559 -7.130 1.00 96.69 94 VAL A CA 1
ATOM 738 C C . VAL A 1 94 ? 0.617 3.208 -8.617 1.00 96.69 94 VAL A C 1
ATOM 740 O O . VAL A 1 94 ? 1.599 3.562 -9.267 1.00 96.69 94 VAL A O 1
ATOM 743 N N . TYR A 1 95 ? -0.417 2.583 -9.187 1.00 96.88 95 TYR A N 1
ATOM 744 C CA . TYR A 1 95 ? -0.480 2.314 -10.631 1.00 96.88 95 TYR A CA 1
ATOM 745 C C . TYR A 1 95 ? -0.473 3.603 -11.455 1.00 96.88 95 TYR A C 1
ATOM 747 O O . TYR A 1 95 ? 0.362 3.764 -12.345 1.00 96.88 95 TYR A O 1
ATOM 755 N N . PHE A 1 96 ? -1.346 4.548 -11.103 1.00 97.88 96 PHE A N 1
ATOM 756 C CA . PHE A 1 96 ? -1.434 5.847 -11.764 1.00 97.88 96 PHE A CA 1
ATOM 757 C C . PHE A 1 96 ? -0.078 6.567 -11.785 1.00 97.88 96 PHE A C 1
ATOM 759 O O . PHE A 1 96 ? 0.347 7.065 -12.821 1.00 97.88 96 PHE A O 1
ATOM 766 N N . TYR A 1 97 ? 0.641 6.585 -10.659 1.00 97.56 97 TYR A N 1
ATOM 767 C CA . TYR A 1 97 ? 1.918 7.287 -10.561 1.00 97.56 97 TYR A CA 1
ATOM 768 C C . TYR A 1 97 ? 3.107 6.512 -11.132 1.00 97.56 97 TYR A C 1
ATOM 770 O O . TYR A 1 97 ? 4.076 7.146 -11.541 1.00 97.56 97 TYR A O 1
ATOM 778 N N . SER A 1 98 ? 3.107 5.177 -11.122 1.00 96.69 98 SER A N 1
ATOM 779 C CA . SER A 1 98 ? 4.284 4.386 -11.524 1.00 96.69 98 SER A CA 1
ATOM 780 C C . SER A 1 98 ? 4.321 4.046 -13.010 1.00 96.69 98 SER A C 1
ATOM 782 O O . SER A 1 98 ? 5.405 4.062 -13.599 1.00 96.69 98 SER A O 1
ATOM 784 N N . ILE A 1 99 ? 3.158 3.781 -13.608 1.00 96.50 99 ILE A N 1
ATOM 785 C CA . ILE A 1 99 ? 3.023 3.326 -14.999 1.00 96.50 99 ILE A CA 1
ATOM 786 C C . ILE A 1 99 ? 2.085 4.205 -15.837 1.00 96.50 99 ILE A C 1
ATOM 788 O O . ILE A 1 99 ? 1.744 3.828 -16.952 1.00 96.50 99 ILE A O 1
ATOM 792 N N . ASP A 1 100 ? 1.665 5.363 -15.313 1.00 95.50 100 ASP A N 1
ATOM 793 C CA . ASP A 1 100 ? 0.804 6.334 -16.008 1.00 95.50 100 ASP A CA 1
ATOM 794 C C . ASP A 1 100 ? -0.540 5.743 -16.484 1.00 95.50 100 ASP A C 1
ATOM 796 O O . ASP A 1 100 ? -1.136 6.199 -17.462 1.00 95.50 100 ASP A O 1
ATOM 800 N N . LEU A 1 101 ? -1.038 4.722 -15.776 1.00 97.25 101 LEU A N 1
ATOM 801 C CA . LEU A 1 101 ? -2.341 4.119 -16.045 1.00 97.25 101 LEU A CA 1
ATOM 802 C C . LEU A 1 101 ? -3.454 5.114 -15.694 1.00 97.25 101 LEU A C 1
ATOM 804 O O . LEU A 1 101 ? -3.389 5.768 -14.652 1.00 97.25 101 LEU A O 1
ATOM 808 N N . ASN A 1 102 ? -4.488 5.225 -16.535 1.00 97.44 102 ASN A N 1
ATOM 809 C CA . ASN A 1 102 ? -5.641 6.084 -16.253 1.00 97.44 102 ASN A CA 1
ATOM 810 C C . ASN A 1 102 ? -6.204 5.776 -14.857 1.00 97.44 102 ASN A C 1
ATOM 812 O O . ASN A 1 102 ? -6.303 4.615 -14.487 1.00 97.44 102 ASN A O 1
ATOM 816 N N . PHE A 1 103 ? -6.594 6.792 -14.080 1.00 96.25 103 PHE A N 1
ATOM 817 C CA . PHE A 1 103 ? -7.011 6.570 -12.691 1.00 96.25 103 PHE A CA 1
ATOM 818 C C . PHE A 1 103 ? -8.209 5.615 -12.554 1.00 96.25 103 PHE A C 1
ATOM 820 O O . PHE A 1 103 ? -8.256 4.846 -11.598 1.00 96.25 103 PHE A O 1
ATOM 827 N N . ILE A 1 104 ? -9.164 5.645 -13.490 1.00 97.62 104 ILE A N 1
ATOM 828 C CA . ILE A 1 104 ? -10.327 4.746 -13.459 1.00 97.62 104 ILE A CA 1
ATOM 829 C C . ILE A 1 104 ? -9.872 3.305 -13.696 1.00 97.62 104 ILE A C 1
ATOM 831 O O . ILE A 1 104 ? -10.235 2.425 -12.918 1.00 97.62 104 ILE A O 1
ATOM 835 N N . ASP A 1 105 ? -9.026 3.085 -14.702 1.00 97.94 105 ASP A N 1
ATOM 836 C CA . ASP A 1 105 ? -8.465 1.764 -15.006 1.00 97.94 105 ASP A CA 1
ATOM 837 C C . ASP A 1 105 ? -7.576 1.277 -13.854 1.00 97.94 105 ASP A C 1
ATOM 839 O O . ASP A 1 105 ? -7.704 0.152 -13.390 1.00 97.94 105 ASP A O 1
ATOM 843 N N . ALA A 1 106 ? -6.744 2.157 -13.297 1.00 98.06 106 ALA A N 1
ATOM 844 C CA . ALA A 1 106 ? -5.913 1.880 -12.133 1.00 98.06 106 ALA A CA 1
ATOM 845 C C . ALA A 1 106 ? -6.737 1.507 -10.899 1.00 98.06 106 ALA A C 1
ATOM 847 O O . ALA A 1 106 ? -6.344 0.623 -10.139 1.00 98.06 106 ALA A O 1
ATOM 848 N N . PHE A 1 107 ? -7.875 2.169 -10.683 1.00 98.00 107 PHE A N 1
ATOM 849 C CA . PHE A 1 107 ? -8.786 1.833 -9.597 1.00 98.00 107 PHE A CA 1
ATOM 850 C C . PHE A 1 107 ? -9.479 0.495 -9.832 1.00 98.00 107 PHE A C 1
ATOM 852 O O . PHE A 1 107 ? -9.577 -0.299 -8.895 1.00 98.00 107 PHE A O 1
ATOM 859 N N . PHE A 1 108 ? -9.898 0.221 -11.067 1.00 97.56 108 PHE A N 1
ATOM 860 C CA . PHE A 1 108 ? -10.474 -1.062 -11.448 1.00 97.56 108 PHE A CA 1
ATOM 861 C C . PHE A 1 108 ? -9.485 -2.215 -11.228 1.00 97.56 108 PHE A C 1
ATOM 863 O O . PHE A 1 108 ? -9.803 -3.143 -10.487 1.00 97.56 108 PHE A O 1
ATOM 870 N N . GLU A 1 109 ? -8.269 -2.115 -11.768 1.00 97.25 109 GLU A N 1
ATOM 871 C CA . GLU A 1 109 ? -7.206 -3.121 -11.613 1.00 97.25 109 GLU A CA 1
ATOM 872 C C . GLU A 1 109 ? -6.832 -3.335 -10.144 1.00 97.25 109 GLU A C 1
ATOM 874 O O . GLU A 1 109 ? -6.703 -4.458 -9.655 1.00 97.25 109 GLU A O 1
ATOM 879 N N . SER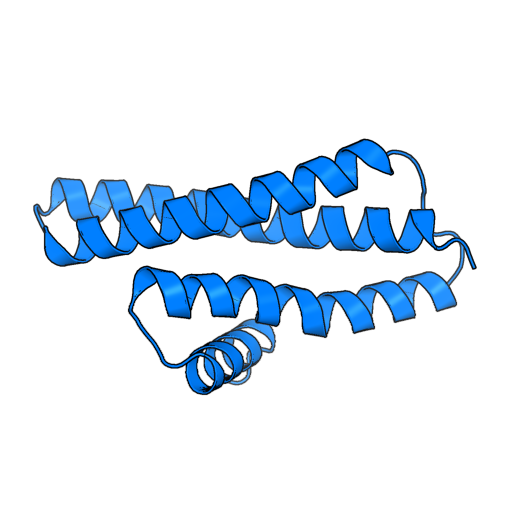 A 1 110 ? -6.717 -2.241 -9.394 1.00 97.06 110 SER A N 1
ATOM 880 C CA . SER A 1 110 ? -6.425 -2.280 -7.966 1.00 97.06 110 SER A CA 1
ATOM 881 C C . SER A 1 110 ? -7.519 -2.994 -7.161 1.00 97.06 110 SER A C 1
ATOM 883 O O . SER A 1 110 ? -7.219 -3.819 -6.295 1.00 97.06 110 SER A O 1
ATOM 885 N N . LEU A 1 111 ? -8.792 -2.720 -7.459 1.00 97.19 111 LEU A N 1
ATOM 886 C CA . LEU A 1 111 ? -9.930 -3.372 -6.812 1.00 97.19 111 LEU A CA 1
ATOM 887 C C . LEU A 1 111 ? -10.053 -4.846 -7.229 1.00 97.19 111 LEU A C 1
ATOM 889 O O . LEU A 1 111 ? -10.327 -5.697 -6.376 1.00 97.19 111 LEU A O 1
ATOM 893 N N . SER A 1 112 ? -9.819 -5.160 -8.507 1.00 96.94 112 SER A N 1
ATOM 894 C CA . SER A 1 112 ? -9.842 -6.533 -9.026 1.00 96.94 112 SER A CA 1
ATOM 895 C C . SER A 1 112 ? -8.771 -7.392 -8.354 1.00 96.94 112 SER A C 1
ATOM 897 O O . SER A 1 112 ? -9.084 -8.430 -7.761 1.00 96.94 112 SER A O 1
ATOM 899 N N . GLY A 1 113 ? -7.530 -6.899 -8.320 1.00 94.12 113 GLY A N 1
ATOM 900 C CA . GLY A 1 113 ? -6.415 -7.578 -7.666 1.00 94.12 113 GLY A CA 1
ATOM 901 C C . GLY A 1 113 ? -6.611 -7.730 -6.155 1.00 94.12 113 GLY A C 1
ATOM 902 O O . GLY A 1 113 ? -6.377 -8.807 -5.610 1.00 94.12 113 GLY A O 1
ATOM 903 N N . PHE A 1 114 ? -7.098 -6.689 -5.468 1.00 94.56 114 PHE A N 1
ATOM 904 C CA . PHE A 1 114 ? -7.359 -6.748 -4.023 1.00 94.56 114 PHE A CA 1
ATOM 905 C C . PHE A 1 114 ? -8.466 -7.749 -3.656 1.00 94.56 114 PHE A C 1
ATOM 907 O O . PHE A 1 114 ? -8.375 -8.423 -2.632 1.00 94.56 114 PHE A O 1
ATOM 914 N N . SER A 1 115 ? -9.504 -7.857 -4.489 1.00 94.50 115 SER A N 1
ATOM 915 C CA . SER A 1 115 ? -10.623 -8.785 -4.273 1.00 94.50 115 SER A CA 1
ATOM 916 C C . SER A 1 115 ? -10.338 -10.220 -4.730 1.00 94.50 115 SER A C 1
ATOM 918 O O . SER A 1 115 ? -11.103 -11.121 -4.388 1.00 94.50 115 SER A O 1
ATOM 920 N N . GLY A 1 116 ? -9.254 -10.444 -5.482 1.00 93.56 116 GLY A N 1
ATOM 921 C CA . GLY A 1 116 ? -8.939 -11.736 -6.092 1.00 93.56 116 GLY A CA 1
ATOM 922 C C . GLY A 1 116 ? -9.834 -12.087 -7.285 1.00 93.56 116 GLY A C 1
ATOM 923 O O . GLY A 1 116 ? -9.990 -13.267 -7.592 1.00 93.56 116 GLY A O 1
ATOM 924 N N . THR A 1 117 ? -10.442 -11.087 -7.930 1.00 93.31 117 THR A N 1
ATOM 925 C CA . THR A 1 117 ? -11.318 -11.290 -9.096 1.00 93.31 117 THR A CA 1
ATOM 926 C C . THR A 1 117 ? -10.518 -11.676 -10.343 1.00 93.31 117 THR A C 1
ATOM 928 O O . THR A 1 117 ? -10.942 -12.567 -11.082 1.00 93.31 117 THR A O 1
ATOM 931 N N . GLY A 1 118 ? -9.352 -11.056 -10.540 1.00 70.38 118 GLY A N 1
ATOM 932 C CA . GLY A 1 118 ? -8.507 -11.239 -11.723 1.00 70.38 118 GLY A CA 1
ATOM 933 C C . GLY A 1 118 ? -8.216 -9.910 -12.377 1.00 70.38 118 GLY A C 1
ATOM 934 O O . GLY A 1 118 ? -9.160 -9.342 -12.967 1.00 70.38 118 GLY A O 1
#

Organism: NCBI:txid334771

Foldseek 3Di:
DDVLQLLLLLLVVLLVVLVVVLVVLVVQLVVCVVVVVVLSNQLSVQLNVLSVVSNVVSVVSNVVSPPRHDDDVVSVVSSVVVNLQVNLLSQLVSCCRRVVDDSVVSSVVSNCVVVVVD

Sequence (118 aa):
MNAKAIIYTVSVLISSVLFILMAIGIIFYTLYSYWSELNALTITIRYLIAIAISLSISSIIAFIFKGNMITDIVEGFIVVLISWILIPFITAFVYFYSIDLNFIDAFFESLSGFSGTG

Radius of gyration: 15.87 Å; chains: 1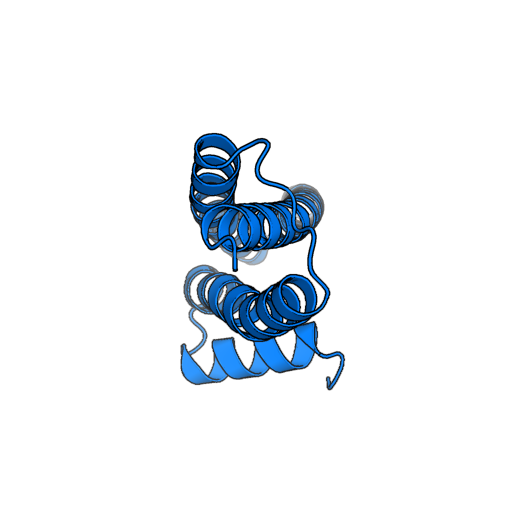; bounding box: 41×21×39 Å

pLDDT: mean 96.49, std 3.09, range [70.38, 98.44]